Protein AF-A0AAD0RGP6-F1 (afdb_monomer_lite)

InterPro domains:
  IPR001584 Integrase, catalytic core [PF13683] (2-38)
  IPR012337 Ribonuclease H-like superfamily [SSF53098] (7-42)

pLDDT: mean 93.99, std 9.09, range [55.62, 98.5]

Sequence (45 aa):
MLDLYLFESLQEVREITDEWLDIYNYERLHDSLGDMTPIGYLEAA

Foldseek 3Di:
DDPDDPDPDPVVVVVVVVVVVCCQQPPAFDVVLVRDHVVRSVVVD

Secondary structure (DSSP, 8-state):
-----SSS-HHHHHHHHHHHHHIIIII--BGGGTSB-HHHHHHH-

Structure (mmCIF, N/CA/C/O backbone):
data_AF-A0AAD0RGP6-F1
#
_entry.id   AF-A0AAD0RGP6-F1
#
loop_
_atom_site.group_PDB
_atom_site.id
_atom_site.type_symbol
_atom_site.label_atom_id
_atom_site.label_alt_id
_atom_site.label_comp_id
_atom_site.label_asym_id
_atom_site.label_entity_id
_atom_site.label_seq_id
_atom_site.pdbx_PDB_ins_code
_atom_site.Cartn_x
_atom_site.Cartn_y
_atom_site.Cartn_z
_atom_site.occupancy
_atom_site.B_iso_or_equiv
_atom_site.auth_seq_id
_atom_site.auth_comp_id
_atom_site.auth_asym_id
_atom_site.auth_atom_id
_atom_site.pdbx_PDB_model_num
ATOM 1 N N . MET A 1 1 ? -33.276 2.440 15.629 1.00 55.62 1 MET A N 1
ATOM 2 C CA . MET A 1 1 ? -31.905 2.071 16.038 1.00 55.62 1 MET A CA 1
ATOM 3 C C . MET A 1 1 ? -31.029 2.346 14.834 1.00 55.62 1 MET A C 1
ATOM 5 O O . MET A 1 1 ? -31.375 1.830 13.779 1.00 55.62 1 MET A O 1
ATOM 9 N N . LEU A 1 2 ? 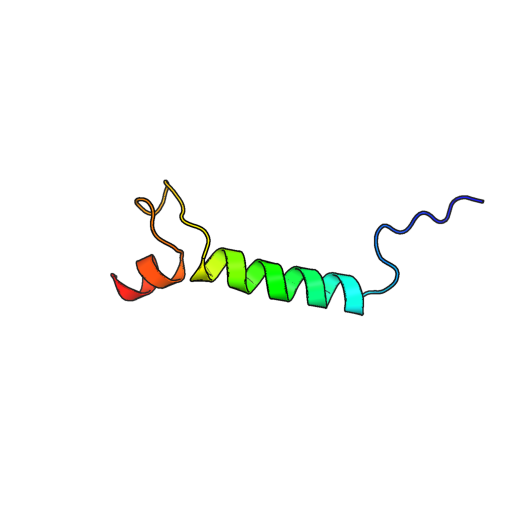-30.040 3.235 14.930 1.00 68.06 2 LEU A N 1
ATOM 10 C CA . LEU A 1 2 ? -29.318 3.738 13.756 1.00 68.06 2 LEU A CA 1
ATOM 11 C C . LEU A 1 2 ? -27.820 3.873 14.041 1.00 68.06 2 LEU A C 1
ATOM 13 O O . LEU A 1 2 ? -27.257 4.953 13.930 1.00 68.06 2 LEU A O 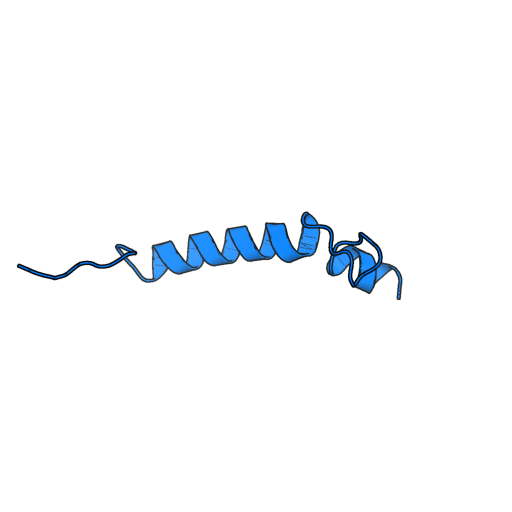1
ATOM 17 N N . ASP A 1 3 ? -27.203 2.757 14.401 1.00 69.38 3 ASP A N 1
ATOM 18 C CA . ASP A 1 3 ? -25.751 2.637 14.439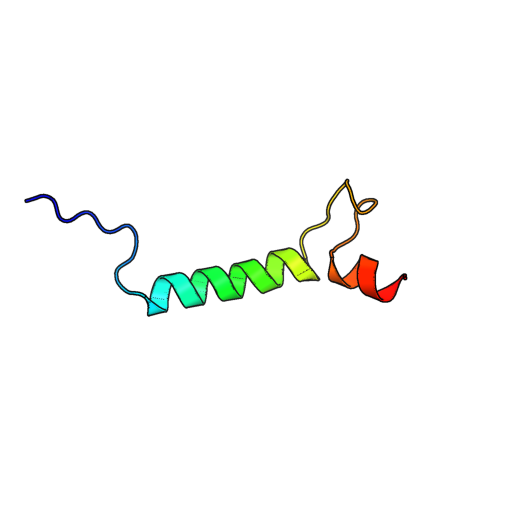 1.00 69.38 3 ASP A CA 1
ATOM 19 C C . ASP A 1 3 ? -25.351 1.774 13.242 1.00 69.38 3 ASP A C 1
ATOM 21 O O . ASP A 1 3 ? -25.357 0.546 13.310 1.00 69.38 3 ASP A O 1
ATOM 25 N N . LEU A 1 4 ? -25.136 2.425 12.095 1.00 79.12 4 LEU A N 1
ATOM 26 C CA . LEU A 1 4 ? -24.756 1.763 10.848 1.00 79.12 4 LEU A CA 1
ATOM 27 C C . LEU A 1 4 ? -23.282 2.057 10.591 1.00 79.12 4 LEU A C 1
ATOM 29 O O . LEU A 1 4 ? -22.923 3.065 9.985 1.00 79.12 4 LEU A O 1
ATOM 33 N N . TYR A 1 5 ? -22.431 1.192 11.127 1.00 85.50 5 TYR A N 1
ATOM 34 C CA . TYR A 1 5 ? -21.000 1.242 10.885 1.00 85.50 5 TYR A CA 1
ATOM 35 C C . TYR A 1 5 ? -20.677 0.379 9.670 1.00 85.50 5 TYR A C 1
ATOM 37 O O . TYR A 1 5 ? -21.135 -0.756 9.573 1.00 85.50 5 TYR A O 1
ATOM 45 N N . LEU A 1 6 ? -19.914 0.940 8.730 1.00 91.00 6 LEU A N 1
ATOM 46 C CA . LEU A 1 6 ? -19.456 0.209 7.545 1.00 91.00 6 LEU A CA 1
ATOM 47 C C . LEU A 1 6 ? -18.428 -0.875 7.903 1.00 91.00 6 LEU A C 1
ATOM 49 O O . LEU A 1 6 ? -18.266 -1.824 7.148 1.00 91.00 6 LEU A O 1
ATOM 53 N N . PHE A 1 7 ? -17.768 -0.711 9.051 1.00 93.69 7 PHE A N 1
ATOM 54 C CA . PHE A 1 7 ? -16.766 -1.618 9.592 1.00 93.69 7 PHE A CA 1
ATOM 55 C C . PHE A 1 7 ? -17.090 -1.916 11.055 1.00 93.69 7 PHE A C 1
ATOM 57 O O . PHE A 1 7 ? -17.514 -1.031 11.803 1.00 93.69 7 PHE A O 1
ATOM 64 N N . GLU A 1 8 ? -16.849 -3.149 11.465 1.00 91.88 8 GLU A N 1
ATOM 65 C CA . GLU A 1 8 ? -17.032 -3.661 12.816 1.00 91.88 8 GLU A CA 1
ATOM 66 C C . GLU A 1 8 ? -15.914 -3.201 13.760 1.00 91.88 8 GLU A C 1
ATOM 68 O O . GLU A 1 8 ? -16.116 -3.105 14.973 1.00 91.88 8 GLU A O 1
ATOM 73 N N . SER A 1 9 ? -14.722 -2.889 13.233 1.00 95.50 9 SER A N 1
ATOM 74 C CA . SER A 1 9 ? -13.600 -2.410 14.043 1.00 95.50 9 SER A CA 1
ATOM 75 C C . SER A 1 9 ? -12.572 -1.592 13.258 1.00 95.50 9 SER A C 1
ATOM 77 O O . SER A 1 9 ? -12.500 -1.620 12.032 1.00 95.50 9 SER A O 1
ATOM 79 N N . LEU A 1 10 ? -11.695 -0.899 13.992 1.00 96.56 10 LEU A N 1
ATOM 80 C CA . LEU A 1 10 ? -10.508 -0.278 13.399 1.00 96.56 10 LEU A CA 1
ATOM 81 C C . LEU A 1 10 ? -9.492 -1.305 12.880 1.00 96.56 10 LEU A C 1
ATOM 83 O O . LEU A 1 10 ? -8.623 -0.934 12.099 1.00 96.56 10 LEU A O 1
ATOM 87 N N . GLN A 1 11 ? -9.556 -2.558 13.336 1.00 97.75 11 GLN A N 1
ATOM 88 C CA . GLN A 1 11 ? -8.678 -3.617 12.846 1.00 97.75 11 GLN A CA 1
ATOM 89 C C . GLN A 1 11 ? -9.094 -4.039 11.432 1.00 97.75 11 GLN A C 1
ATOM 91 O O . GLN A 1 11 ? 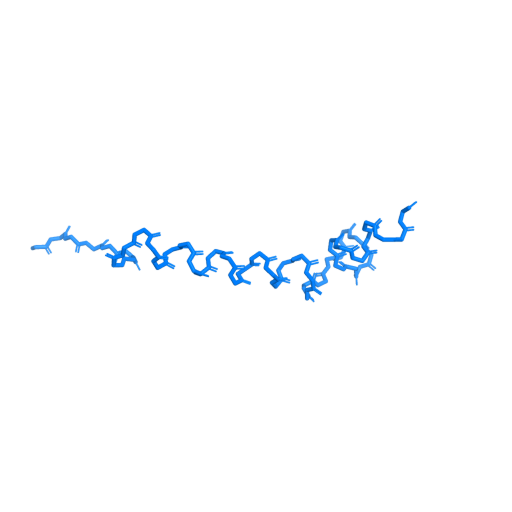-8.249 -4.099 10.549 1.00 97.75 11 GLN A O 1
ATOM 96 N N . GLU A 1 12 ? -10.397 -4.199 11.193 1.00 97.25 12 GLU A N 1
ATOM 97 C CA . GLU A 1 12 ? -10.944 -4.559 9.879 1.00 97.25 12 GLU A CA 1
ATOM 98 C C . GLU A 1 12 ? -10.562 -3.536 8.799 1.00 97.25 12 GLU A C 1
ATOM 100 O O . GLU A 1 12 ? -10.044 -3.896 7.744 1.00 97.25 12 GLU A O 1
ATOM 105 N N . VAL A 1 13 ? -10.740 -2.237 9.071 1.00 97.06 13 VAL A N 1
ATOM 106 C CA . VAL A 1 13 ? -10.373 -1.204 8.087 1.00 97.06 13 VAL A CA 1
ATOM 107 C C . VAL A 1 13 ? -8.865 -1.166 7.819 1.00 97.06 13 VAL A C 1
ATOM 109 O O . VAL A 1 13 ? -8.458 -0.827 6.710 1.00 97.06 13 VAL A O 1
ATOM 112 N N . ARG A 1 14 ? -8.024 -1.520 8.803 1.00 98.19 14 ARG A N 1
ATOM 113 C CA . ARG A 1 14 ? -6.567 -1.610 8.614 1.00 98.19 14 ARG A CA 1
ATOM 114 C C . ARG A 1 14 ? -6.208 -2.767 7.698 1.00 98.19 14 ARG A C 1
ATOM 116 O O . ARG A 1 14 ? -5.493 -2.536 6.739 1.00 98.19 14 ARG A O 1
ATOM 123 N N . GLU A 1 15 ? -6.770 -3.946 7.938 1.00 98.19 15 GLU A N 1
ATOM 124 C CA . GLU A 1 15 ? -6.527 -5.135 7.112 1.00 98.19 15 GLU A CA 1
ATOM 125 C C . GLU A 1 15 ? -6.921 -4.898 5.650 1.00 98.19 15 GLU A C 1
ATOM 127 O O . GLU A 1 15 ? -6.122 -5.146 4.750 1.00 98.19 15 GLU A O 1
ATOM 132 N N . ILE A 1 16 ? -8.100 -4.312 5.413 1.00 98.00 16 ILE A N 1
ATOM 133 C CA . ILE A 1 16 ? -8.550 -3.948 4.060 1.00 98.00 16 ILE A CA 1
ATOM 134 C C . ILE A 1 16 ? -7.615 -2.908 3.426 1.00 98.00 16 ILE A C 1
ATOM 136 O O . ILE A 1 16 ? -7.332 -2.967 2.231 1.00 98.00 16 ILE A O 1
ATOM 140 N N . THR A 1 17 ? -7.149 -1.929 4.207 1.00 97.81 17 THR A N 1
ATOM 141 C CA . THR A 1 17 ? -6.242 -0.887 3.704 1.00 97.81 17 THR A CA 1
ATOM 142 C C . THR A 1 17 ? -4.872 -1.462 3.351 1.00 97.81 17 THR A C 1
ATOM 144 O O . THR A 1 17 ? -4.316 -1.079 2.325 1.00 97.81 17 THR A O 1
ATOM 147 N N . ASP A 1 18 ? -4.344 -2.374 4.166 1.00 98.31 18 ASP A N 1
ATOM 148 C CA . ASP A 1 18 ? -3.051 -3.021 3.939 1.00 98.31 18 ASP A CA 1
ATOM 149 C C . ASP A 1 18 ? -3.088 -3.861 2.651 1.00 98.31 18 ASP A C 1
ATOM 151 O O . ASP A 1 18 ? -2.216 -3.706 1.797 1.00 98.31 18 ASP A O 1
ATOM 155 N N . GLU A 1 19 ? -4.155 -4.640 2.431 1.00 98.44 19 GLU A N 1
ATOM 156 C CA . GLU A 1 19 ? -4.363 -5.372 1.170 1.00 98.44 19 GLU A CA 1
ATOM 157 C C . GLU A 1 19 ? -4.432 -4.419 -0.037 1.00 98.44 19 GLU A C 1
ATOM 159 O O . GLU A 1 19 ? -3.800 -4.637 -1.073 1.00 98.44 19 GLU A O 1
ATOM 164 N N . TRP A 1 20 ? -5.157 -3.306 0.101 1.00 98.44 20 TRP A N 1
ATOM 165 C CA . TRP A 1 20 ? -5.249 -2.300 -0.956 1.00 98.44 20 TRP A CA 1
ATOM 166 C C . TRP A 1 20 ? -3.915 -1.624 -1.271 1.00 98.44 20 TRP A C 1
ATOM 168 O O . TRP A 1 20 ? -3.680 -1.273 -2.431 1.00 98.44 20 TRP A O 1
ATOM 178 N N . LEU A 1 21 ? -3.058 -1.410 -0.270 1.00 98.50 21 LEU A N 1
ATOM 179 C CA . LEU A 1 21 ? -1.730 -0.833 -0.471 1.00 98.50 21 LEU A CA 1
ATOM 180 C C . LEU A 1 21 ? -0.853 -1.753 -1.316 1.00 98.50 21 LEU A C 1
ATOM 182 O O . LEU A 1 21 ? -0.171 -1.258 -2.217 1.00 98.50 21 LEU A O 1
ATOM 186 N N . ASP A 1 22 ? -0.900 -3.060 -1.072 1.00 98.44 22 ASP A N 1
ATOM 187 C CA . ASP A 1 22 ? -0.149 -4.033 -1.864 1.00 98.44 22 ASP A CA 1
ATOM 188 C C . ASP A 1 22 ? -0.629 -4.032 -3.320 1.00 98.44 22 ASP A C 1
ATOM 190 O O . ASP A 1 22 ? 0.167 -3.819 -4.240 1.00 98.44 22 ASP A O 1
ATOM 194 N N . ILE A 1 23 ? -1.945 -4.120 -3.536 1.00 98.50 23 ILE A N 1
ATOM 195 C CA . ILE A 1 23 ? -2.538 -4.070 -4.880 1.00 98.50 23 ILE A CA 1
ATOM 196 C C . ILE A 1 23 ? -2.156 -2.767 -5.590 1.00 98.50 23 ILE A C 1
ATOM 198 O O . ILE A 1 23 ? -1.734 -2.778 -6.745 1.00 98.50 23 ILE A O 1
ATOM 202 N N . TYR A 1 24 ? -2.288 -1.620 -4.923 1.00 98.25 24 TYR A N 1
ATOM 203 C CA . TYR A 1 24 ? -2.027 -0.323 -5.542 1.00 98.25 24 TYR A CA 1
ATOM 204 C C . TYR A 1 24 ? -0.560 -0.151 -5.947 1.00 98.25 24 TYR A C 1
ATOM 206 O O . TYR A 1 24 ? -0.287 0.360 -7.036 1.00 98.25 24 TYR A O 1
ATOM 214 N N . ASN A 1 25 ? 0.366 -0.547 -5.071 1.00 98.31 25 ASN A N 1
ATOM 215 C CA . ASN A 1 25 ? 1.795 -0.316 -5.257 1.00 98.31 25 ASN A CA 1
ATOM 216 C C . ASN A 1 25 ? 2.458 -1.347 -6.178 1.00 98.31 25 ASN A C 1
ATOM 218 O O . ASN A 1 25 ? 3.410 -0.988 -6.877 1.00 98.31 25 ASN A O 1
ATOM 222 N N . TYR A 1 26 ? 1.968 -2.590 -6.197 1.00 98.19 26 TYR A N 1
ATOM 223 C CA . TYR A 1 26 ? 2.644 -3.704 -6.870 1.00 98.19 26 TYR A CA 1
ATOM 224 C C . TYR A 1 26 ? 1.861 -4.343 -8.016 1.00 98.19 26 TYR A C 1
ATOM 226 O O . TYR A 1 26 ? 2.490 -4.956 -8.874 1.00 98.19 26 TYR A O 1
ATOM 234 N N . GLU A 1 27 ? 0.534 -4.204 -8.075 1.00 97.94 27 GLU A N 1
ATOM 235 C CA . GLU A 1 27 ? -0.284 -4.914 -9.074 1.00 97.94 27 GLU A CA 1
ATOM 236 C C . GLU A 1 27 ? -1.007 -3.974 -10.039 1.00 97.94 27 GLU A C 1
ATOM 238 O O . GLU A 1 27 ? -1.108 -4.245 -11.238 1.00 97.94 27 GLU A O 1
ATOM 243 N N . ARG A 1 28 ? -1.520 -2.851 -9.535 1.00 97.81 28 ARG A N 1
ATOM 244 C CA . ARG A 1 28 ? -2.323 -1.925 -10.325 1.00 97.81 28 ARG A CA 1
ATOM 245 C C . ARG A 1 28 ? -1.434 -1.090 -11.237 1.00 97.81 28 ARG A C 1
ATOM 247 O O . ARG A 1 28 ? -0.605 -0.313 -10.769 1.00 97.81 28 ARG A O 1
ATOM 254 N N . LEU A 1 29 ? -1.670 -1.218 -12.538 1.00 97.81 29 LEU A N 1
ATOM 255 C CA . LEU A 1 29 ? -1.074 -0.358 -13.555 1.00 97.81 29 LEU A CA 1
ATOM 256 C C . LEU A 1 29 ? -1.781 0.999 -13.573 1.00 97.81 29 LEU A C 1
ATOM 258 O O . LEU A 1 29 ? -2.998 1.080 -13.368 1.00 97.81 29 LEU A O 1
ATOM 262 N N . HIS A 1 30 ? -1.011 2.055 -13.823 1.00 97.25 30 HIS A N 1
ATOM 263 C CA . HIS A 1 30 ? -1.517 3.422 -13.891 1.00 97.25 30 HIS A CA 1
ATOM 264 C C . HIS A 1 30 ? -1.105 4.071 -15.210 1.00 97.25 30 HIS A C 1
ATOM 266 O O . HIS A 1 30 ? 0.084 4.262 -15.460 1.00 97.25 30 HIS A O 1
ATOM 272 N N . ASP A 1 31 ? -2.083 4.491 -16.013 1.00 97.56 31 ASP A N 1
ATOM 273 C CA . ASP A 1 31 ? -1.866 5.155 -17.306 1.00 97.56 31 ASP A CA 1
ATOM 274 C C . ASP A 1 31 ? -0.957 6.394 -17.175 1.00 97.56 31 ASP A C 1
ATOM 276 O O . ASP A 1 31 ? -0.121 6.677 -18.033 1.00 97.56 31 ASP A O 1
ATOM 280 N N . SER A 1 32 ? -1.071 7.127 -16.060 1.00 96.56 32 SER A N 1
ATOM 281 C CA . SER A 1 32 ? -0.234 8.297 -15.753 1.00 96.56 32 SER A CA 1
ATOM 282 C C . SER A 1 32 ? 1.242 7.961 -15.530 1.00 96.56 32 SER A C 1
ATOM 284 O O . SER A 1 32 ? 2.086 8.847 -15.653 1.00 96.56 32 SER A O 1
ATOM 286 N N . LEU A 1 33 ? 1.549 6.704 -15.209 1.00 96.94 33 LEU A N 1
ATOM 287 C CA . LEU A 1 33 ? 2.899 6.167 -15.057 1.00 96.94 33 LEU A C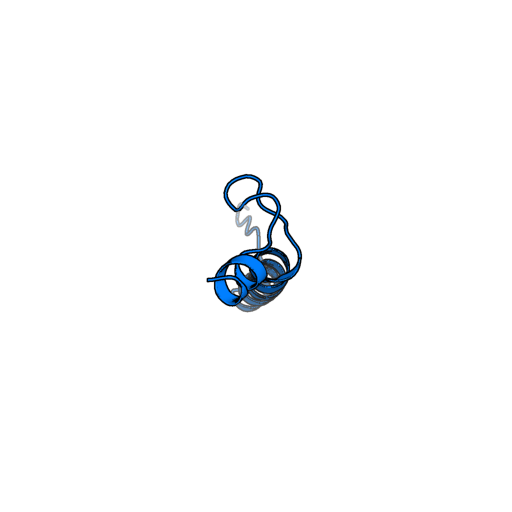A 1
ATOM 288 C C . LEU A 1 33 ? 3.349 5.388 -16.303 1.00 96.94 33 LEU A C 1
ATOM 290 O O . LEU A 1 33 ? 4.339 4.668 -16.239 1.00 96.94 33 LEU A O 1
ATOM 294 N N . GLY A 1 34 ? 2.639 5.512 -17.431 1.00 96.56 34 GLY A N 1
ATOM 295 C CA . GLY A 1 34 ? 2.944 4.762 -18.650 1.00 96.56 34 GLY A CA 1
ATOM 296 C C . GLY A 1 34 ? 2.616 3.276 -18.522 1.00 96.56 34 GLY A C 1
ATOM 297 O O . GLY A 1 34 ? 3.425 2.438 -18.909 1.00 96.56 34 GLY A O 1
ATOM 298 N N . ASP A 1 35 ? 1.453 2.966 -17.944 1.00 97.00 35 ASP A N 1
ATOM 299 C CA . ASP A 1 35 ? 0.978 1.606 -17.662 1.00 97.00 35 ASP A CA 1
ATOM 300 C C . ASP A 1 35 ? 1.910 0.818 -16.728 1.00 97.00 35 ASP A C 1
ATOM 302 O O . ASP A 1 35 ? 2.011 -0.404 -16.811 1.00 97.00 35 ASP A O 1
ATOM 306 N N . MET A 1 36 ? 2.589 1.515 -15.813 1.00 97.81 36 MET A N 1
ATOM 307 C CA . MET A 1 36 ? 3.434 0.914 -14.781 1.00 97.81 36 MET A CA 1
ATOM 308 C C . MET A 1 36 ? 2.747 0.931 -13.417 1.00 97.81 36 MET A C 1
ATOM 310 O O . MET A 1 36 ? 1.875 1.760 -13.139 1.00 97.81 36 MET A O 1
ATOM 314 N N . THR A 1 37 ? 3.180 0.030 -12.537 1.00 98.38 37 THR A N 1
ATOM 315 C CA . THR A 1 37 ? 2.873 0.124 -11.108 1.00 98.38 37 THR A CA 1
ATOM 316 C C . THR A 1 37 ? 3.743 1.208 -10.461 1.00 98.38 37 THR A C 1
ATOM 318 O O . THR A 1 37 ? 4.804 1.545 -10.998 1.00 98.38 37 THR A O 1
ATOM 321 N N . PRO A 1 38 ? 3.349 1.762 -9.302 1.00 98.50 38 PRO A N 1
ATOM 322 C CA . PRO A 1 38 ? 4.155 2.756 -8.599 1.00 98.50 38 PRO A CA 1
ATOM 323 C C . PRO A 1 38 ? 5.566 2.260 -8.268 1.00 98.50 38 PRO A C 1
ATOM 325 O O . PRO A 1 38 ? 6.530 3.004 -8.446 1.00 98.50 38 PRO A O 1
ATOM 328 N N . ILE A 1 39 ? 5.702 1.000 -7.840 1.00 98.31 39 ILE A N 1
ATOM 329 C CA . ILE A 1 39 ? 7.013 0.395 -7.575 1.00 98.31 39 ILE A CA 1
ATOM 330 C C . ILE A 1 39 ? 7.798 0.196 -8.867 1.00 98.31 39 ILE A C 1
ATOM 332 O O . ILE A 1 39 ? 8.964 0.572 -8.918 1.00 98.31 39 ILE A O 1
ATOM 336 N N . GLY A 1 40 ? 7.163 -0.296 -9.934 1.00 98.00 40 GLY A N 1
ATOM 337 C CA . GLY A 1 40 ? 7.837 -0.438 -11.224 1.00 98.00 40 GLY A CA 1
ATOM 338 C C . GLY A 1 40 ? 8.376 0.897 -11.745 1.00 98.00 40 GLY A C 1
ATOM 339 O O . GLY A 1 40 ? 9.488 0.956 -12.260 1.00 98.00 40 GLY A O 1
ATOM 340 N N . T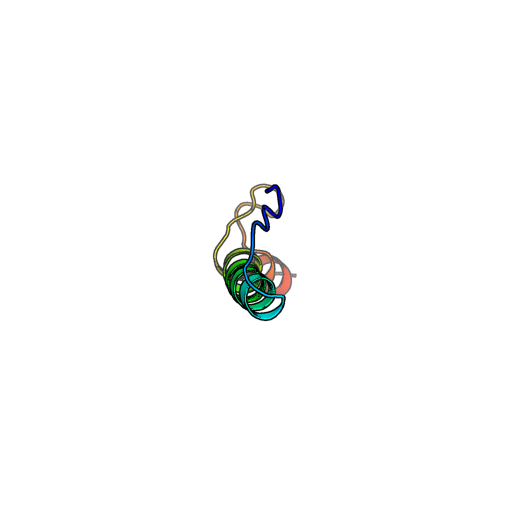YR A 1 41 ? 7.620 1.985 -11.573 1.00 97.75 41 TYR A N 1
ATOM 341 C CA . TYR A 1 41 ? 8.076 3.327 -11.933 1.00 97.75 41 TYR A CA 1
ATOM 342 C C . TYR A 1 41 ? 9.262 3.787 -11.070 1.00 97.75 41 TYR A C 1
ATOM 344 O O . TYR A 1 41 ? 10.219 4.346 -11.598 1.00 97.75 41 TYR A O 1
ATOM 352 N N . LEU A 1 42 ? 9.224 3.533 -9.756 1.00 97.56 42 LEU A N 1
ATOM 353 C CA . LEU A 1 42 ? 10.328 3.847 -8.841 1.00 97.56 42 LEU A CA 1
ATOM 354 C C . LEU A 1 42 ? 11.616 3.094 -9.207 1.00 97.56 42 LEU A C 1
ATOM 356 O O . LEU A 1 42 ? 12.691 3.675 -9.136 1.00 97.56 42 LEU A O 1
ATOM 360 N N . GLU A 1 43 ? 11.512 1.820 -9.582 1.00 96.75 43 GLU A N 1
ATOM 361 C CA . GLU A 1 43 ? 12.657 0.979 -9.960 1.00 96.75 43 GLU A CA 1
ATOM 362 C C . GLU A 1 43 ? 13.254 1.348 -11.325 1.00 96.75 43 GLU A C 1
ATOM 364 O O . GLU A 1 43 ? 14.429 1.079 -11.578 1.00 96.75 43 GLU A O 1
ATOM 369 N N . ALA A 1 44 ? 12.454 1.945 -12.211 1.00 93.50 44 ALA A N 1
ATOM 370 C CA . ALA A 1 44 ? 12.888 2.382 -13.535 1.00 93.50 44 ALA A CA 1
ATOM 371 C C . ALA A 1 44 ? 13.517 3.790 -13.557 1.00 93.50 44 ALA A C 1
ATOM 373 O O . ALA A 1 44 ? 14.068 4.179 -14.592 1.00 93.50 44 ALA A O 1
ATOM 374 N N . ALA A 1 45 ? 13.410 4.545 -12.457 1.00 81.44 45 ALA A N 1
ATOM 375 C CA . ALA A 1 45 ? 13.974 5.887 -12.285 1.00 81.44 45 ALA A CA 1
ATOM 376 C C . ALA A 1 45 ? 15.446 5.850 -11.839 1.00 81.44 45 ALA A C 1
ATOM 378 O O . ALA A 1 45 ? 16.219 6.701 -12.342 1.00 81.44 45 ALA A O 1
#

Radius of gyration: 15.78 Å; chains: 1; bounding box: 46×14×35 Å

Organism: Pseudoalteromonas piscicida (NCBI:txid43662)